Protein AF-A0A7K0Y3J9-F1 (afdb_monomer_lite)

Secondary structure (DSSP, 8-state):
--------TTS--EEEEE-S-HHHHHHS-HHHHHHHHHHHHHHHHHTT-SEEEEEPPP-S---HHHHHHHHHHH--

Foldseek 3Di:
DPDPPDQPPQADAEEEDADAAPVVVVPDDPVNVVVVVVVQVVVNVVRVYPYYHYDHHHDPDDDPVRVVVVVVVVVD

pLDDT: mean 79.46, std 14.73, range [43.78, 97.31]

Sequence (76 aa):
MPNTADFPENGLSHVVVSGGTPSEWLEMTTAEWQGRLKALSDGAAAGGAHWVTLLPHHGEDFDASEKVRFRDLLES

Radius of gyration: 17.65 Å; chains: 1; bounding box: 47×32×45 Å

Structure (mmCIF, N/CA/C/O backbone):
data_AF-A0A7K0Y3J9-F1
#
_entry.id   AF-A0A7K0Y3J9-F1
#
loop_
_atom_site.group_PDB
_atom_site.id
_atom_site.type_symbol
_atom_site.label_atom_id
_atom_site.label_alt_id
_atom_site.label_comp_id
_atom_site.label_asym_id
_atom_site.label_entity_id
_atom_site.label_seq_id
_atom_site.pdbx_PDB_ins_code
_atom_site.Cartn_x
_atom_site.Cartn_y
_atom_site.Cartn_z
_atom_site.occupancy
_atom_site.B_iso_or_equiv
_atom_site.auth_seq_id
_atom_site.auth_comp_id
_atom_site.auth_asym_id
_atom_site.auth_atom_id
_atom_site.pdbx_PDB_model_num
ATOM 1 N N . MET A 1 1 ? 33.102 1.936 -9.437 1.00 43.78 1 MET A N 1
ATOM 2 C CA . MET A 1 1 ? 31.801 2.638 -9.435 1.00 43.78 1 MET A CA 1
ATOM 3 C C . MET A 1 1 ? 30.743 1.604 -9.763 1.00 43.78 1 MET A C 1
ATOM 5 O O . MET A 1 1 ? 31.013 0.821 -10.669 1.00 43.78 1 MET A O 1
ATOM 9 N N . PRO A 1 2 ? 29.637 1.485 -9.012 1.00 43.94 2 PRO A N 1
ATOM 10 C CA . PRO A 1 2 ? 28.621 0.510 -9.366 1.00 43.94 2 PRO A CA 1
ATOM 11 C C . PRO A 1 2 ? 27.980 0.931 -10.689 1.00 43.94 2 PRO A C 1
ATOM 13 O O . PRO A 1 2 ? 27.689 2.104 -10.910 1.00 43.94 2 PRO A O 1
ATOM 16 N N . ASN A 1 3 ? 27.876 -0.054 -11.572 1.00 47.25 3 ASN A N 1
ATOM 17 C CA . ASN A 1 3 ? 27.379 0.029 -12.932 1.00 47.25 3 ASN A CA 1
ATOM 18 C C . ASN A 1 3 ? 25.912 0.483 -12.888 1.00 47.25 3 ASN A C 1
ATOM 20 O O . ASN A 1 3 ? 25.081 -0.207 -12.295 1.00 47.25 3 ASN A O 1
ATOM 24 N N . THR A 1 4 ? 25.600 1.642 -13.465 1.00 51.50 4 THR A N 1
ATOM 25 C CA . THR A 1 4 ? 24.226 2.044 -13.782 1.00 51.50 4 THR A CA 1
ATOM 26 C C . THR A 1 4 ? 23.720 1.078 -14.841 1.00 51.50 4 THR A C 1
ATOM 28 O O . THR A 1 4 ? 23.943 1.293 -16.027 1.00 51.50 4 THR A O 1
ATOM 31 N N . ALA A 1 5 ? 23.143 -0.039 -14.401 1.00 53.62 5 ALA A N 1
ATOM 32 C CA . ALA A 1 5 ? 22.439 -0.949 -15.284 1.00 53.62 5 ALA A CA 1
ATOM 33 C C . ALA A 1 5 ? 21.375 -0.146 -16.039 1.00 53.62 5 ALA A C 1
ATOM 35 O O . ALA A 1 5 ? 20.627 0.613 -15.421 1.00 53.62 5 ALA A O 1
ATOM 36 N N . ASP A 1 6 ? 21.387 -0.293 -17.360 1.00 55.38 6 ASP A N 1
ATOM 37 C CA . ASP A 1 6 ? 20.472 0.319 -18.312 1.00 55.38 6 ASP A CA 1
ATOM 38 C C . ASP A 1 6 ? 19.023 0.171 -17.837 1.00 55.38 6 ASP A C 1
ATOM 40 O O . ASP A 1 6 ? 18.407 -0.890 -17.969 1.00 55.38 6 ASP A O 1
ATOM 44 N N . PHE A 1 7 ? 18.464 1.240 -17.270 1.00 55.38 7 PHE A N 1
ATOM 45 C CA . PHE A 1 7 ? 17.019 1.330 -17.141 1.00 55.38 7 PHE A CA 1
ATOM 46 C C . PHE A 1 7 ? 16.476 1.526 -18.560 1.00 55.38 7 PHE A C 1
ATOM 48 O O . PHE A 1 7 ? 16.932 2.444 -19.245 1.00 55.38 7 PHE A O 1
ATOM 55 N N . PRO A 1 8 ? 15.555 0.673 -19.044 1.00 56.41 8 PRO A N 1
ATOM 56 C CA . PRO A 1 8 ? 14.999 0.826 -20.382 1.00 56.41 8 PRO A CA 1
ATOM 57 C C . PRO A 1 8 ? 14.425 2.239 -20.535 1.00 56.41 8 PRO A C 1
ATOM 59 O O . PRO A 1 8 ? 13.629 2.665 -19.701 1.00 56.41 8 PRO A O 1
ATOM 62 N N . GLU A 1 9 ? 14.828 2.947 -21.599 1.00 57.84 9 GLU A N 1
ATOM 63 C CA . GLU A 1 9 ? 14.652 4.403 -21.785 1.00 57.84 9 GLU A CA 1
ATOM 64 C C . GLU A 1 9 ? 13.199 4.916 -21.683 1.00 57.84 9 GLU A C 1
ATOM 66 O O . GLU A 1 9 ? 12.995 6.121 -21.597 1.00 57.84 9 GLU A O 1
ATOM 71 N N . ASN A 1 10 ? 12.193 4.032 -21.645 1.00 57.38 10 ASN A N 1
ATOM 72 C CA . ASN A 1 10 ? 10.769 4.384 -21.569 1.00 57.38 10 ASN A CA 1
ATOM 73 C C . ASN A 1 10 ? 9.948 3.545 -20.561 1.00 57.38 10 ASN A C 1
ATOM 75 O O . ASN A 1 10 ? 8.718 3.574 -20.609 1.00 57.38 10 ASN A O 1
ATOM 79 N N . GLY A 1 11 ? 10.581 2.765 -19.679 1.00 64.62 11 GLY A N 1
ATOM 80 C CA . GLY A 1 11 ? 9.865 1.986 -18.659 1.00 64.62 11 GLY A CA 1
ATOM 81 C C . GLY A 1 11 ? 9.508 2.852 -17.452 1.00 64.62 11 GLY A C 1
ATOM 82 O O . GLY A 1 11 ? 10.353 3.605 -16.973 1.00 64.62 11 GLY A O 1
ATOM 83 N N . LEU A 1 12 ? 8.278 2.756 -16.933 1.00 73.88 12 LEU A N 1
ATOM 84 C CA . LEU A 1 12 ? 7.954 3.343 -15.627 1.00 73.88 12 LEU A CA 1
ATOM 85 C C . LEU A 1 12 ? 8.982 2.824 -14.614 1.00 73.88 12 LEU A C 1
ATOM 87 O O . LEU A 1 12 ? 9.182 1.625 -14.542 1.00 73.88 12 LEU A O 1
ATOM 91 N N . SER A 1 13 ? 9.659 3.673 -13.841 1.00 84.94 13 SER A N 1
ATOM 92 C CA . SER A 1 13 ? 10.625 3.175 -12.842 1.00 84.94 13 SER A CA 1
ATOM 93 C C . SER A 1 13 ? 9.943 2.825 -11.517 1.00 84.94 13 SER A C 1
ATOM 95 O O . SER A 1 13 ? 10.305 1.853 -10.852 1.00 84.94 13 SER A O 1
ATOM 97 N N . HIS A 1 14 ? 8.925 3.601 -11.140 1.00 88.25 14 HIS A N 1
ATOM 98 C CA . HIS A 1 14 ? 8.215 3.496 -9.867 1.00 88.25 14 HIS A CA 1
ATOM 99 C C . HIS A 1 14 ? 6.769 3.958 -10.042 1.00 88.25 14 HIS A C 1
ATOM 101 O O . HIS A 1 14 ? 6.517 5.018 -10.611 1.00 88.25 14 HIS A O 1
ATOM 107 N N . VAL A 1 15 ? 5.825 3.166 -9.544 1.00 91.06 15 VAL A N 1
ATOM 108 C CA . VAL A 1 15 ? 4.401 3.504 -9.489 1.00 91.06 15 VAL A CA 1
ATOM 109 C C . VAL A 1 15 ? 4.011 3.828 -8.050 1.00 91.06 15 VAL A C 1
ATOM 111 O O . VAL A 1 15 ? 4.278 3.053 -7.131 1.00 91.06 15 VAL A O 1
ATOM 114 N N . VAL A 1 16 ? 3.346 4.964 -7.853 1.00 91.81 16 VAL A N 1
ATOM 115 C CA . VAL A 1 16 ? 2.756 5.345 -6.566 1.00 91.81 16 VAL A CA 1
ATOM 116 C C . VAL A 1 16 ? 1.242 5.273 -6.692 1.00 91.81 16 VAL A C 1
ATOM 118 O O . VAL A 1 16 ? 0.656 5.918 -7.560 1.00 91.81 16 VAL A O 1
ATOM 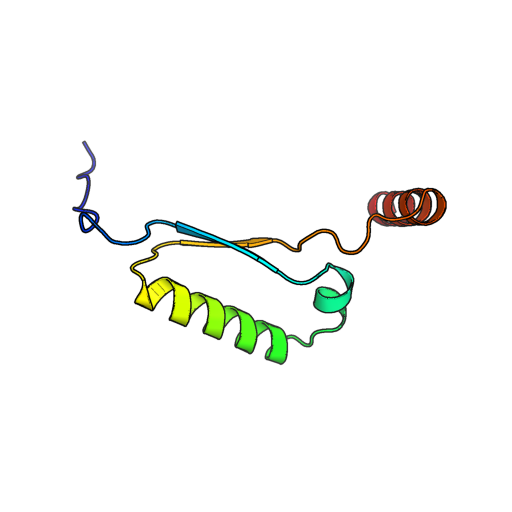121 N N . VAL A 1 17 ? 0.615 4.481 -5.829 1.00 90.31 17 VAL A N 1
ATOM 122 C CA . VAL A 1 17 ? -0.834 4.287 -5.791 1.00 90.31 17 VAL A CA 1
ATOM 123 C C . VAL A 1 17 ? -1.359 4.847 -4.480 1.00 90.31 17 VAL A C 1
ATOM 125 O O . VAL A 1 17 ? -0.997 4.367 -3.409 1.00 90.31 17 VAL A O 1
ATOM 128 N N . SER A 1 18 ? -2.221 5.853 -4.587 1.00 90.56 18 SER A N 1
ATOM 129 C CA . SER A 1 18 ? -3.044 6.348 -3.484 1.00 90.56 18 SER A CA 1
ATOM 130 C C . SER A 1 18 ? -4.427 5.723 -3.635 1.00 90.56 18 SER A C 1
ATOM 132 O O . SER A 1 18 ? -5.151 6.067 -4.571 1.00 90.56 18 SER A O 1
ATOM 134 N N . GLY A 1 19 ? -4.748 4.716 -2.818 1.00 87.31 19 GLY A N 1
ATOM 135 C CA . GLY A 1 19 ? -5.886 3.835 -3.089 1.00 87.31 19 GLY A CA 1
ATOM 136 C C . GLY A 1 19 ? -6.454 3.139 -1.858 1.00 87.31 19 GLY A C 1
ATOM 137 O O . GLY A 1 19 ? -5.741 2.441 -1.138 1.00 87.31 19 GLY A O 1
ATOM 138 N N . GLY A 1 20 ? -7.766 3.283 -1.674 1.00 85.94 20 GLY A N 1
ATOM 139 C CA . GLY A 1 20 ? -8.481 2.851 -0.480 1.00 85.94 20 GLY A CA 1
ATOM 140 C C . GLY A 1 20 ? -8.188 3.728 0.739 1.00 85.94 20 GLY A C 1
ATOM 141 O O . GLY A 1 20 ? -7.164 4.406 0.819 1.00 85.94 20 GLY A O 1
ATOM 142 N N . THR A 1 21 ? -9.098 3.687 1.695 1.00 85.50 21 THR A N 1
ATOM 143 C CA . THR A 1 21 ? 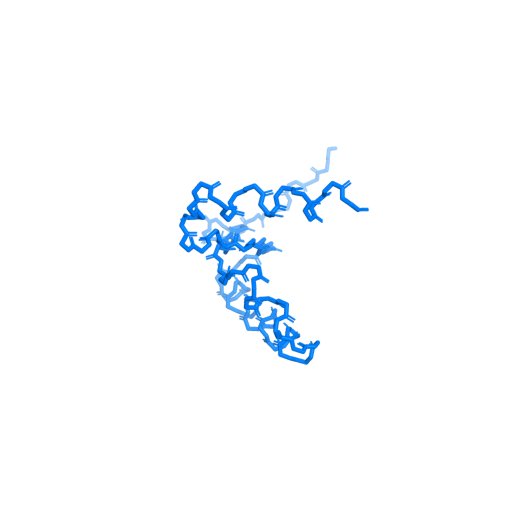-9.021 4.352 2.993 1.00 85.50 21 THR A CA 1
ATOM 144 C C . THR A 1 21 ? -8.493 3.394 4.061 1.00 85.50 21 THR A C 1
ATOM 146 O O . THR A 1 21 ? -8.623 2.176 3.913 1.00 85.50 21 THR A O 1
ATOM 149 N N . PRO A 1 22 ? -7.954 3.900 5.185 1.00 83.25 22 PRO A N 1
ATOM 150 C CA . PRO A 1 22 ? -7.552 3.042 6.298 1.00 83.25 22 PRO A CA 1
ATOM 151 C C . PRO A 1 22 ? -8.682 2.132 6.808 1.00 83.25 22 PRO A C 1
ATOM 153 O O . PRO A 1 22 ? -8.422 0.991 7.173 1.00 83.25 22 PRO A O 1
ATOM 156 N N . SER A 1 23 ? -9.933 2.603 6.793 1.00 82.00 23 SER A N 1
ATOM 157 C CA . SER A 1 23 ? -11.096 1.806 7.204 1.00 82.00 23 SER A CA 1
ATOM 158 C C . SER A 1 23 ? -11.331 0.620 6.270 1.00 82.00 23 SER A C 1
ATOM 160 O O . SER A 1 23 ? -11.401 -0.515 6.729 1.00 82.00 23 SER A O 1
ATOM 162 N N . GLU A 1 24 ? -11.347 0.852 4.954 1.00 85.12 24 GLU A N 1
ATOM 163 C CA . GLU A 1 24 ? -11.477 -0.229 3.965 1.00 85.12 24 GLU A CA 1
ATOM 164 C C . GLU A 1 24 ? -10.316 -1.226 4.065 1.00 85.12 24 GLU A C 1
ATOM 166 O O . GLU A 1 24 ? -10.492 -2.425 3.870 1.00 85.12 24 GLU A O 1
ATOM 171 N N . TRP A 1 25 ? -9.116 -0.739 4.382 1.00 88.44 25 TRP A N 1
ATOM 172 C CA . TRP A 1 25 ? -7.932 -1.572 4.564 1.00 88.44 25 TRP A CA 1
ATOM 173 C C . TRP A 1 25 ? -8.056 -2.510 5.773 1.00 88.44 25 TRP A C 1
ATOM 175 O O . TRP A 1 25 ? -7.594 -3.651 5.698 1.00 88.44 25 TRP A O 1
ATOM 185 N N . LEU A 1 26 ? -8.670 -2.041 6.864 1.00 87.25 26 LEU A N 1
ATOM 186 C CA . LEU A 1 26 ? -8.908 -2.811 8.091 1.00 87.25 26 LEU A CA 1
ATOM 187 C C . LEU A 1 26 ? -10.030 -3.844 7.944 1.00 87.25 26 LEU A C 1
ATOM 189 O O . LEU A 1 26 ? -10.014 -4.860 8.636 1.00 87.25 26 LEU A O 1
ATOM 193 N N . GLU A 1 27 ? -10.989 -3.602 7.053 1.00 90.94 27 GLU A N 1
ATOM 194 C CA . GLU A 1 27 ? -12.084 -4.537 6.772 1.00 90.94 27 GLU A CA 1
ATOM 195 C C . GLU A 1 27 ? -11.649 -5.718 5.889 1.00 90.94 27 GLU A C 1
ATOM 197 O O . GLU A 1 27 ? -12.320 -6.750 5.866 1.00 90.94 27 GLU A O 1
ATOM 202 N N . MET A 1 28 ? -10.517 -5.600 5.187 1.00 93.00 28 MET A N 1
ATOM 203 C CA . MET A 1 28 ? -10.013 -6.654 4.310 1.00 93.00 28 MET A CA 1
ATOM 204 C C . MET A 1 28 ? -9.327 -7.782 5.077 1.00 93.00 28 MET A C 1
ATOM 206 O O . MET A 1 28 ? -8.411 -7.592 5.881 1.00 93.00 28 MET A O 1
ATOM 210 N N . THR A 1 29 ? -9.689 -9.005 4.714 1.00 95.56 29 THR A N 1
ATOM 211 C CA . THR A 1 29 ? -8.961 -10.209 5.099 1.00 95.56 29 THR A CA 1
ATOM 212 C C . THR A 1 29 ? -7.570 -10.250 4.458 1.00 95.56 29 THR A C 1
ATOM 214 O O . THR A 1 29 ? -7.295 -9.634 3.425 1.00 95.56 29 THR A O 1
ATOM 217 N N . THR A 1 30 ? -6.674 -11.066 5.019 1.00 94.69 30 THR A N 1
ATOM 218 C CA . THR A 1 30 ? -5.336 -11.291 4.444 1.00 94.69 30 THR A CA 1
ATOM 219 C C . THR A 1 30 ? -5.389 -11.797 2.997 1.00 94.69 30 THR A C 1
ATOM 221 O O . THR A 1 30 ? -4.543 -11.417 2.189 1.00 94.69 30 THR A O 1
ATOM 224 N N . ALA A 1 31 ? -6.374 -12.630 2.647 1.00 97.31 31 ALA A N 1
ATOM 225 C CA . ALA A 1 31 ? -6.516 -13.175 1.296 1.00 97.31 31 ALA A CA 1
ATOM 226 C C . ALA A 1 31 ? -6.919 -12.095 0.277 1.00 97.31 31 ALA A C 1
ATOM 228 O O . ALA A 1 31 ? -6.355 -12.034 -0.817 1.00 97.31 31 ALA A O 1
ATOM 229 N N . GLU A 1 32 ? -7.843 -11.205 0.647 1.00 95.31 32 GLU A N 1
ATOM 230 C CA . GLU A 1 32 ? -8.230 -10.055 -0.181 1.00 95.31 32 GLU A CA 1
ATOM 231 C C . GLU A 1 32 ? -7.049 -9.105 -0.388 1.00 95.31 32 GLU A C 1
ATOM 233 O O . GLU A 1 32 ? -6.797 -8.652 -1.509 1.00 95.31 32 GLU A O 1
ATOM 238 N N . TRP A 1 33 ? -6.261 -8.886 0.668 1.00 94.38 33 TRP A N 1
ATOM 239 C CA . TRP A 1 33 ? -5.035 -8.102 0.600 1.00 94.38 33 TRP A CA 1
ATOM 240 C C . TRP A 1 33 ? -4.002 -8.684 -0.361 1.00 94.38 33 TRP A C 1
ATOM 242 O O . TRP A 1 33 ? -3.471 -7.968 -1.213 1.00 94.38 33 TRP A O 1
ATOM 252 N N . GLN A 1 34 ? -3.743 -9.989 -0.278 1.00 95.56 34 GLN A N 1
ATOM 253 C CA . GLN A 1 34 ? -2.831 -10.673 -1.196 1.00 95.56 34 GLN A CA 1
ATOM 254 C C . GLN A 1 34 ? -3.298 -10.557 -2.651 1.00 95.56 34 GLN A C 1
ATOM 256 O O . GLN A 1 34 ? -2.488 -10.265 -3.532 1.00 95.56 34 GLN A O 1
ATOM 261 N N . GLY A 1 35 ? -4.601 -10.729 -2.901 1.00 96.00 35 GLY A N 1
ATOM 262 C CA . GLY A 1 35 ? -5.186 -10.570 -4.231 1.00 96.00 35 GLY A CA 1
ATOM 263 C C . GLY A 1 35 ? -4.974 -9.166 -4.802 1.00 96.00 35 GLY A C 1
ATOM 264 O O . GLY A 1 35 ? -4.524 -9.022 -5.942 1.00 96.00 35 GLY A O 1
ATOM 265 N N . ARG A 1 36 ? -5.221 -8.124 -4.000 1.00 93.69 36 ARG A N 1
ATOM 266 C CA . ARG A 1 36 ? -5.010 -6.726 -4.410 1.00 93.69 36 ARG A CA 1
ATOM 267 C C . ARG A 1 36 ? -3.546 -6.404 -4.679 1.00 93.69 36 ARG A C 1
ATOM 269 O O . ARG A 1 36 ? -3.241 -5.825 -5.720 1.00 93.69 36 ARG A O 1
ATOM 276 N N . LEU A 1 37 ? -2.639 -6.789 -3.780 1.00 93.81 37 LEU A N 1
ATOM 277 C CA . LEU A 1 37 ? -1.204 -6.546 -3.957 1.00 93.81 37 LEU A CA 1
ATOM 278 C C . LEU A 1 37 ? -0.667 -7.252 -5.203 1.00 93.81 37 LEU A C 1
ATOM 280 O O . LEU A 1 37 ? 0.125 -6.667 -5.942 1.00 93.81 37 LEU A O 1
ATOM 284 N N . LYS A 1 38 ? -1.148 -8.468 -5.488 1.00 95.62 38 LYS A N 1
ATOM 285 C CA . LYS A 1 38 ? -0.795 -9.174 -6.720 1.00 95.62 38 LYS A CA 1
ATOM 286 C C . LYS A 1 38 ? -1.264 -8.409 -7.959 1.00 95.62 38 LYS A C 1
ATOM 288 O O . LYS A 1 38 ? -0.464 -8.196 -8.864 1.00 95.62 38 LYS A O 1
ATOM 293 N N . ALA A 1 39 ? -2.517 -7.957 -7.990 1.00 94.12 39 ALA A N 1
ATOM 294 C CA . ALA A 1 39 ? -3.051 -7.204 -9.125 1.00 94.12 39 ALA A CA 1
ATOM 295 C C . ALA A 1 39 ? -2.280 -5.892 -9.373 1.00 94.12 39 ALA A C 1
ATOM 297 O O . ALA A 1 39 ? -1.971 -5.565 -10.519 1.00 94.12 39 ALA A O 1
ATOM 298 N N . LEU A 1 40 ? -1.919 -5.170 -8.305 1.00 93.44 40 LEU A N 1
ATOM 299 C CA . LEU A 1 40 ? -1.090 -3.963 -8.390 1.00 93.44 40 LEU A CA 1
ATOM 300 C C . LEU A 1 40 ? 0.307 -4.265 -8.942 1.00 93.44 40 LEU A C 1
ATOM 302 O O . LEU A 1 40 ? 0.784 -3.554 -9.825 1.00 93.44 40 LEU A O 1
ATOM 306 N N . SER A 1 41 ? 0.945 -5.329 -8.451 1.00 91.94 41 SER A N 1
ATOM 307 C CA . SER A 1 41 ? 2.262 -5.754 -8.926 1.00 91.94 41 SER A CA 1
ATOM 308 C C . SER A 1 41 ? 2.233 -6.157 -10.398 1.00 91.94 41 SER A C 1
ATOM 310 O O . SER A 1 41 ? 3.106 -5.735 -11.151 1.00 91.94 41 SER A O 1
ATOM 312 N N . ASP A 1 42 ? 1.242 -6.947 -10.820 1.00 93.25 42 ASP A N 1
ATOM 313 C CA . ASP A 1 42 ? 1.117 -7.410 -12.206 1.00 93.25 42 ASP A CA 1
ATOM 314 C C . ASP A 1 42 ? 0.920 -6.217 -13.161 1.00 93.25 42 ASP A C 1
ATOM 316 O O . ASP A 1 42 ? 1.577 -6.127 -14.200 1.00 93.25 42 ASP A O 1
ATOM 320 N N . GLY A 1 43 ? 0.055 -5.265 -12.789 1.00 91.44 43 GLY A N 1
ATOM 321 C CA . GLY A 1 43 ? -0.203 -4.062 -13.581 1.00 91.44 43 GLY A CA 1
ATOM 322 C C . GLY A 1 43 ? 1.012 -3.138 -13.683 1.00 91.44 43 GLY A C 1
ATOM 323 O O . GLY A 1 43 ? 1.325 -2.644 -14.766 1.00 91.44 43 GLY A O 1
ATOM 324 N N . ALA A 1 44 ? 1.732 -2.932 -12.578 1.00 90.31 44 ALA A N 1
ATOM 325 C CA . ALA A 1 44 ? 2.935 -2.107 -12.569 1.00 90.31 44 ALA A CA 1
ATOM 326 C C . ALA A 1 44 ? 4.076 -2.754 -13.376 1.00 90.31 44 ALA A C 1
ATOM 328 O O . ALA A 1 44 ? 4.725 -2.078 -14.178 1.00 90.31 44 ALA A O 1
ATOM 329 N N . ALA A 1 45 ? 4.270 -4.069 -13.234 1.00 88.50 45 ALA A N 1
ATOM 330 C CA . ALA A 1 45 ? 5.272 -4.821 -13.985 1.00 88.50 45 ALA A CA 1
ATOM 331 C C . ALA A 1 45 ? 5.017 -4.776 -15.499 1.00 88.50 45 ALA A C 1
ATOM 333 O O . ALA A 1 45 ? 5.961 -4.614 -16.271 1.00 88.50 45 ALA A O 1
ATOM 334 N N . ALA A 1 46 ? 3.753 -4.837 -15.936 1.00 88.12 46 ALA A N 1
ATOM 335 C CA . ALA A 1 46 ? 3.396 -4.696 -17.350 1.00 88.12 46 ALA A CA 1
ATOM 336 C C . ALA A 1 46 ? 3.818 -3.337 -17.948 1.00 88.12 46 ALA A C 1
ATOM 338 O O . ALA A 1 46 ? 4.079 -3.249 -19.146 1.00 88.12 46 ALA A O 1
ATOM 339 N N . GLY A 1 47 ? 3.922 -2.291 -17.120 1.00 82.88 47 GLY A N 1
ATOM 340 C CA . GLY A 1 47 ? 4.424 -0.966 -17.500 1.00 82.88 47 GLY A CA 1
ATOM 341 C C . GLY A 1 47 ? 5.940 -0.771 -17.339 1.00 82.88 47 GLY A C 1
ATOM 342 O O . GLY A 1 47 ? 6.434 0.334 -17.566 1.00 82.88 47 GLY 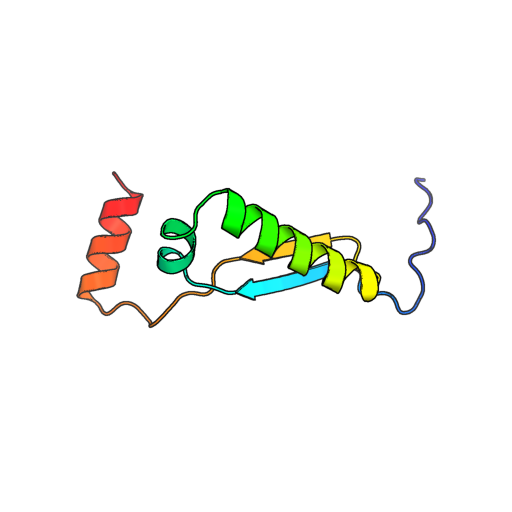A O 1
ATOM 343 N N . GLY A 1 48 ? 6.679 -1.808 -16.931 1.00 86.00 48 GLY A N 1
ATOM 344 C CA . GLY A 1 48 ? 8.128 -1.756 -16.691 1.00 86.00 48 GLY A CA 1
ATOM 345 C C . GLY A 1 48 ? 8.543 -1.284 -15.292 1.00 86.00 48 GLY A C 1
ATOM 346 O O . GLY A 1 48 ? 9.740 -1.123 -15.044 1.00 86.00 48 GLY A O 1
ATOM 347 N N . ALA A 1 49 ? 7.583 -1.091 -14.378 1.00 87.75 49 ALA A N 1
ATOM 348 C CA . ALA A 1 49 ? 7.844 -0.635 -13.015 1.00 87.75 49 ALA A CA 1
ATOM 349 C C . ALA A 1 49 ? 8.688 -1.627 -12.224 1.00 87.75 49 ALA A C 1
ATOM 351 O O . ALA A 1 49 ? 8.367 -2.809 -12.127 1.00 87.75 49 ALA A O 1
ATOM 352 N N . HIS A 1 50 ? 9.739 -1.105 -11.595 1.00 86.31 50 HIS A N 1
ATOM 353 C CA . HIS A 1 50 ? 10.571 -1.862 -10.664 1.00 86.31 50 HIS A CA 1
ATOM 354 C C . HIS A 1 50 ? 10.034 -1.775 -9.234 1.00 86.31 50 HIS A C 1
ATOM 356 O O . HIS A 1 50 ? 10.270 -2.668 -8.425 1.00 86.31 50 HIS A O 1
ATOM 362 N N . TRP A 1 51 ? 9.301 -0.702 -8.927 1.00 88.88 51 TRP A N 1
ATOM 363 C CA . TRP A 1 51 ? 8.797 -0.418 -7.590 1.00 88.88 51 TRP A CA 1
ATOM 364 C C . TRP A 1 51 ? 7.325 -0.032 -7.617 1.00 88.88 51 TRP A C 1
ATOM 366 O O . TRP A 1 51 ? 6.866 0.660 -8.530 1.00 88.88 51 TRP A O 1
ATOM 376 N N . VAL A 1 52 ? 6.607 -0.428 -6.566 1.00 92.88 52 VAL A N 1
ATOM 377 C CA . VAL A 1 52 ? 5.245 0.025 -6.277 1.00 92.88 52 VAL A CA 1
ATOM 378 C C . VAL A 1 52 ? 5.182 0.478 -4.825 1.00 92.88 52 VAL A C 1
ATOM 380 O O . VAL A 1 52 ? 5.530 -0.280 -3.923 1.00 92.88 52 VAL A O 1
ATOM 383 N N . THR A 1 53 ? 4.712 1.701 -4.596 1.00 93.19 53 THR A N 1
ATOM 384 C CA . THR A 1 53 ? 4.333 2.178 -3.263 1.00 93.19 53 THR A CA 1
ATOM 385 C C . THR A 1 53 ? 2.822 2.303 -3.211 1.00 93.19 53 THR A C 1
ATOM 387 O O . THR A 1 53 ? 2.243 3.060 -3.986 1.00 93.19 53 THR A O 1
ATOM 390 N N . LEU A 1 54 ? 2.194 1.576 -2.290 1.00 92.31 54 LEU A N 1
ATOM 391 C CA . LEU A 1 54 ? 0.778 1.714 -1.982 1.00 92.31 54 LEU A CA 1
ATOM 392 C C . LEU A 1 54 ? 0.636 2.510 -0.685 1.00 92.31 54 LEU A C 1
ATOM 394 O O . LEU A 1 54 ? 1.183 2.117 0.345 1.00 92.31 54 LEU A O 1
ATOM 398 N N . LEU A 1 55 ? -0.104 3.610 -0.745 1.00 90.25 55 LEU A N 1
ATOM 399 C CA . LEU A 1 55 ? -0.526 4.376 0.420 1.00 90.25 55 LEU A CA 1
ATOM 400 C C . LEU A 1 55 ? -2.055 4.468 0.447 1.00 90.25 55 LEU A C 1
ATOM 402 O O . LEU A 1 55 ? -2.683 4.535 -0.617 1.00 90.25 55 LEU A O 1
ATOM 406 N N . PRO A 1 56 ? -2.669 4.472 1.640 1.00 83.81 56 PRO A N 1
ATOM 407 C CA . PRO A 1 56 ? -4.078 4.791 1.731 1.00 83.81 56 PRO A CA 1
ATOM 408 C C . PRO A 1 56 ? -4.254 6.256 1.328 1.00 83.81 56 PRO A C 1
ATOM 410 O O . PRO A 1 56 ? -3.442 7.109 1.699 1.00 83.81 56 PRO A O 1
ATOM 413 N N . HIS A 1 57 ? -5.315 6.562 0.590 1.00 82.88 57 HIS A N 1
ATOM 414 C CA . HIS A 1 57 ? -5.744 7.949 0.509 1.00 82.88 57 HIS A CA 1
ATOM 415 C C . HIS A 1 57 ? -6.535 8.275 1.773 1.00 82.88 57 HIS A C 1
ATOM 417 O O . HIS A 1 57 ? -7.235 7.430 2.341 1.00 82.88 57 HIS A O 1
ATOM 423 N N . HIS A 1 58 ? -6.423 9.516 2.232 1.00 65.81 58 HIS A N 1
ATOM 424 C CA . HIS A 1 58 ? -7.362 10.008 3.227 1.00 65.81 58 HIS A CA 1
ATOM 425 C C . HIS A 1 58 ? -8.766 9.927 2.611 1.00 65.81 58 HIS A C 1
ATOM 427 O O . HIS A 1 58 ? -8.944 10.296 1.447 1.00 65.81 58 HIS A O 1
ATOM 433 N N . GLY A 1 59 ? -9.714 9.334 3.344 1.00 62.03 59 GLY A N 1
ATOM 434 C CA . GLY A 1 59 ? -11.127 9.286 2.960 1.00 62.03 59 GLY A CA 1
ATOM 435 C C . GLY A 1 59 ? -11.738 10.687 2.955 1.00 62.03 59 GLY A C 1
ATOM 436 O O . GLY A 1 59 ? -11.036 11.664 2.704 1.00 62.03 59 GLY A O 1
ATOM 437 N N . GLU A 1 60 ? -13.031 10.819 3.250 1.00 61.12 60 GLU A N 1
ATOM 438 C CA . GLU A 1 60 ? -13.568 12.156 3.531 1.00 61.12 60 GLU A CA 1
ATOM 439 C C . GLU A 1 60 ? -12.718 12.846 4.609 1.00 61.12 60 GLU A C 1
ATOM 441 O O . GLU A 1 60 ? -12.223 12.201 5.541 1.00 61.12 60 GLU A O 1
ATOM 446 N N . ASP A 1 61 ? -12.493 14.152 4.437 1.00 63.03 61 ASP A N 1
ATOM 447 C 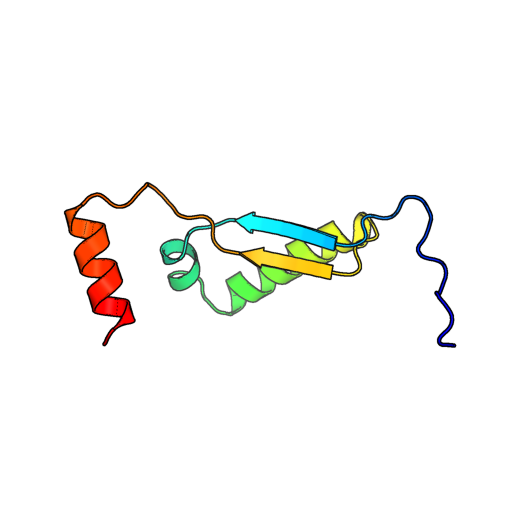CA . ASP A 1 61 ? -11.836 14.958 5.453 1.00 63.03 61 ASP A CA 1
ATOM 448 C C . ASP A 1 61 ? -12.611 14.783 6.752 1.00 63.03 61 ASP A C 1
ATOM 450 O O . ASP A 1 61 ? -13.749 15.240 6.853 1.00 63.03 61 ASP A O 1
ATOM 454 N N . PHE A 1 62 ? -11.977 14.141 7.736 1.00 60.78 62 PHE A N 1
ATOM 455 C CA . PHE A 1 62 ? -12.545 14.017 9.067 1.00 60.78 62 PHE A CA 1
ATOM 456 C C . PHE A 1 62 ? -13.072 15.377 9.517 1.00 60.78 62 PHE A C 1
ATOM 458 O O . PHE A 1 62 ? -12.352 16.397 9.460 1.00 60.78 62 PHE A O 1
ATOM 465 N N . ASP A 1 63 ? -14.307 15.386 10.003 1.00 72.56 63 ASP A N 1
ATOM 466 C CA . ASP A 1 63 ? -14.819 16.560 10.670 1.00 72.56 63 ASP A CA 1
ATOM 467 C C . ASP A 1 63 ? -13.975 16.856 11.928 1.00 72.56 63 ASP A C 1
ATOM 469 O O . ASP A 1 63 ? -13.115 16.078 12.365 1.00 72.56 63 ASP A O 1
ATOM 473 N N . ALA A 1 64 ? -14.163 18.039 12.510 1.00 75.69 64 ALA A N 1
ATOM 474 C CA . ALA A 1 64 ? -13.359 18.456 13.657 1.00 75.69 64 ALA A CA 1
A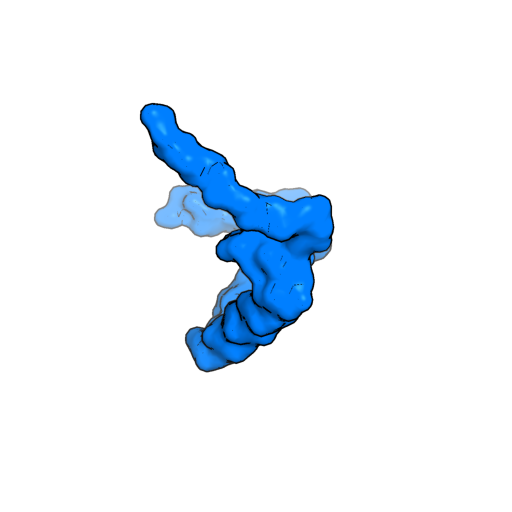TOM 475 C C . ALA A 1 64 ? -13.444 17.470 14.841 1.00 75.69 64 ALA A C 1
ATOM 477 O O . ALA A 1 64 ? -12.480 17.348 15.598 1.00 75.69 64 ALA A O 1
ATOM 478 N N . SER A 1 65 ? -14.565 16.762 14.994 1.00 78.06 65 SER A N 1
ATOM 479 C CA . SER A 1 65 ? -14.778 15.779 16.054 1.00 78.06 65 SER A CA 1
ATOM 480 C C . SER A 1 65 ? -14.102 14.439 15.746 1.00 78.06 65 SER A C 1
ATOM 482 O O . SER A 1 65 ? -13.479 13.837 16.625 1.00 78.06 65 SER A O 1
ATOM 484 N N . GLU A 1 66 ? -14.124 14.013 14.486 1.00 71.38 66 GLU A N 1
ATOM 485 C CA . GLU A 1 66 ? -13.477 12.790 14.015 1.00 71.38 66 GLU A CA 1
ATOM 486 C C . GLU A 1 66 ? -11.946 12.909 14.043 1.00 71.38 66 GLU A C 1
ATOM 488 O O . GLU A 1 66 ? -11.262 11.964 14.440 1.00 71.38 66 GLU A O 1
ATOM 493 N N . LYS A 1 67 ? -11.392 14.100 13.760 1.00 75.00 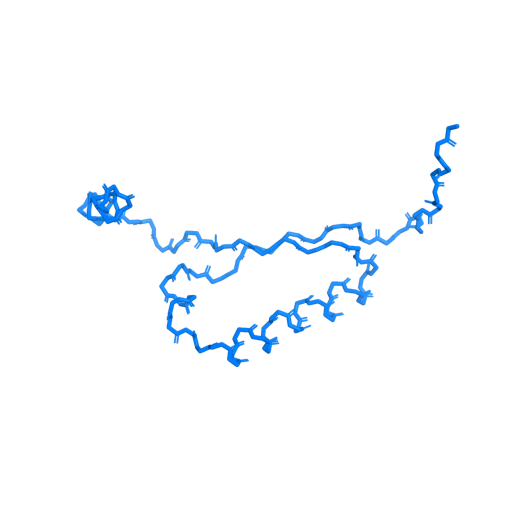67 LYS A N 1
ATOM 494 C CA . LYS A 1 67 ? -9.946 14.385 13.893 1.00 75.00 67 LYS A CA 1
ATOM 495 C C . LYS A 1 67 ? -9.437 14.245 15.324 1.00 75.00 67 LYS A C 1
ATOM 497 O O . LYS A 1 67 ? -8.285 13.868 15.529 1.00 75.00 67 LYS A O 1
ATOM 502 N N . VAL A 1 68 ? -10.255 14.596 16.318 1.00 79.12 68 VAL A N 1
ATOM 503 C CA . VAL A 1 68 ? -9.894 14.434 17.736 1.00 79.12 68 VAL A CA 1
ATOM 504 C C . VAL A 1 68 ? -9.859 12.949 18.088 1.00 79.12 68 VAL A C 1
ATOM 506 O O . VAL A 1 68 ? -8.833 12.474 18.557 1.00 79.12 68 VAL A O 1
ATOM 509 N N . ARG A 1 69 ? -10.904 12.190 17.740 1.00 73.75 69 ARG A N 1
ATOM 510 C CA . ARG A 1 69 ? -10.951 10.738 17.983 1.00 73.75 69 ARG A CA 1
ATOM 511 C C . ARG A 1 69 ? -9.821 9.967 17.311 1.00 73.75 69 ARG A C 1
ATOM 513 O O . ARG A 1 69 ? -9.238 9.089 17.935 1.00 73.75 69 ARG A O 1
ATOM 520 N N . PHE A 1 70 ? -9.529 10.268 16.046 1.00 68.44 70 PHE A N 1
ATOM 521 C CA . PHE A 1 70 ? -8.471 9.576 15.313 1.00 68.44 70 PHE A CA 1
ATOM 522 C C . PHE A 1 70 ? -7.087 9.840 15.923 1.00 68.44 70 PHE A C 1
ATOM 524 O O . PHE A 1 70 ? -6.274 8.927 16.007 1.00 68.44 70 PHE A O 1
ATOM 531 N N . ARG A 1 71 ? -6.836 11.065 16.403 1.00 74.25 71 ARG A N 1
ATOM 532 C CA . ARG A 1 71 ? -5.607 11.417 17.129 1.00 74.25 71 ARG A CA 1
ATOM 533 C C . ARG A 1 71 ? -5.472 10.636 18.434 1.00 74.25 71 ARG A C 1
ATOM 535 O O . ARG A 1 71 ? -4.430 10.034 18.655 1.00 74.25 71 ARG A O 1
ATOM 542 N N . ASP A 1 72 ? -6.530 10.601 19.242 1.00 77.44 72 ASP A N 1
ATOM 543 C CA . ASP A 1 72 ? -6.524 9.895 20.529 1.00 77.44 72 ASP A CA 1
ATOM 544 C C . ASP A 1 72 ? -6.240 8.392 20.349 1.00 77.44 72 ASP A C 1
ATOM 546 O O . ASP A 1 72 ? -5.588 7.777 21.186 1.00 77.44 72 ASP A O 1
ATOM 550 N N . LEU A 1 73 ? -6.685 7.809 19.229 1.00 70.50 73 LEU A N 1
ATOM 551 C CA . LEU A 1 73 ? -6.471 6.401 18.879 1.00 70.50 73 LEU A CA 1
ATOM 552 C C . LEU A 1 73 ? -5.041 6.093 18.397 1.00 70.50 73 LEU A C 1
ATOM 554 O O . LEU A 1 73 ? -4.612 4.946 18.460 1.00 70.50 73 LEU A O 1
ATOM 558 N N . LEU A 1 74 ? -4.309 7.095 17.897 1.00 65.88 74 LEU A N 1
ATOM 559 C CA . LEU A 1 74 ? -2.898 6.963 17.508 1.00 65.88 74 LEU A CA 1
ATOM 560 C C . LEU A 1 74 ? -1.937 7.154 18.691 1.00 65.88 74 LEU A C 1
ATOM 562 O O . LEU A 1 74 ? -0.790 6.717 18.616 1.00 65.88 74 LEU A O 1
ATOM 566 N N . GLU A 1 75 ? -2.382 7.835 19.748 1.00 71.69 75 GLU A N 1
ATOM 567 C CA . GLU A 1 75 ? -1.588 8.152 20.942 1.00 71.69 75 GLU A CA 1
ATOM 568 C C . GLU A 1 75 ? -1.799 7.154 22.105 1.00 71.69 75 GLU A C 1
ATOM 570 O O . GLU A 1 75 ? -1.137 7.281 23.137 1.00 71.69 75 GLU A O 1
ATOM 575 N N . SER A 1 76 ? -2.688 6.161 21.944 1.00 55.38 76 SER A N 1
ATOM 576 C CA . SER A 1 76 ? -2.977 5.082 22.911 1.00 55.38 76 SER A CA 1
ATOM 577 C C . SER A 1 76 ? -2.213 3.793 22.623 1.00 55.38 76 SER A C 1
ATOM 579 O O . SER A 1 76 ? -1.714 3.173 23.589 1.00 55.38 76 SER A O 1
#